Protein AF-A0A3P3XTK6-F1 (afdb_monomer)

pLDDT: mean 86.55, std 11.76, range [37.94, 96.94]

Structure (mmCIF, N/CA/C/O backbone):
data_AF-A0A3P3XTK6-F1
#
_entry.id   AF-A0A3P3XTK6-F1
#
loop_
_atom_site.group_PDB
_atom_site.id
_atom_site.type_symbol
_atom_site.label_atom_id
_atom_site.label_alt_id
_atom_site.label_comp_id
_atom_site.label_asym_id
_atom_site.label_entity_id
_atom_site.label_seq_id
_atom_site.pdbx_PDB_ins_code
_atom_site.Cartn_x
_atom_site.Cartn_y
_atom_site.Cartn_z
_atom_site.occupancy
_atom_site.B_iso_or_equiv
_atom_site.auth_seq_id
_atom_site.auth_comp_id
_atom_site.auth_asym_id
_atom_site.auth_atom_id
_atom_site.pdbx_PDB_model_num
ATOM 1 N N . MET A 1 1 ? 6.012 9.805 -2.943 1.00 48.97 1 MET A N 1
ATOM 2 C CA . MET A 1 1 ? 5.237 8.677 -3.499 1.00 48.97 1 MET A CA 1
ATOM 3 C C . MET A 1 1 ? 3.898 8.645 -2.774 1.00 48.97 1 MET A C 1
ATOM 5 O O . MET A 1 1 ? 3.905 8.449 -1.562 1.00 48.97 1 MET A O 1
ATOM 9 N N . ASN A 1 2 ? 2.798 8.951 -3.464 1.00 57.34 2 ASN A N 1
ATOM 10 C CA . ASN A 1 2 ? 1.454 8.900 -2.880 1.00 57.34 2 ASN A CA 1
ATOM 11 C C . ASN A 1 2 ? 0.927 7.463 -2.948 1.00 57.34 2 ASN A C 1
ATOM 13 O O . ASN A 1 2 ? 1.110 6.788 -3.959 1.00 57.34 2 ASN A O 1
ATOM 17 N N . LEU A 1 3 ? 0.302 6.999 -1.865 1.00 67.06 3 LEU A N 1
ATOM 18 C CA . LEU A 1 3 ? -0.542 5.809 -1.891 1.00 67.06 3 LEU A CA 1
ATOM 19 C C . LEU A 1 3 ? -1.814 6.192 -2.648 1.00 67.06 3 LEU A C 1
ATOM 21 O O . LEU A 1 3 ? -2.566 7.046 -2.190 1.00 67.06 3 LEU A O 1
ATOM 25 N N . ASP A 1 4 ? -1.996 5.596 -3.818 1.00 75.81 4 ASP A N 1
ATOM 26 C CA . ASP A 1 4 ? -3.193 5.755 -4.640 1.00 75.81 4 ASP A CA 1
ATOM 27 C C . ASP A 1 4 ? -3.889 4.398 -4.758 1.00 75.81 4 ASP A C 1
ATOM 29 O O . ASP A 1 4 ? -3.236 3.351 -4.706 1.00 75.81 4 ASP A O 1
ATOM 33 N N . SER A 1 5 ? -5.203 4.427 -4.939 1.00 76.25 5 SER A N 1
ATOM 34 C CA . SER A 1 5 ? -6.056 3.271 -5.198 1.00 76.25 5 SER A CA 1
ATOM 35 C C . SER A 1 5 ? -5.553 2.416 -6.370 1.00 76.25 5 SER A C 1
ATOM 37 O O . SER A 1 5 ? -5.622 1.188 -6.306 1.00 76.25 5 SER A O 1
ATOM 39 N N . ASP A 1 6 ? -4.933 3.031 -7.383 1.00 79.50 6 ASP A N 1
ATOM 40 C CA . ASP A 1 6 ? -4.316 2.347 -8.532 1.00 79.50 6 ASP A CA 1
ATOM 41 C C . ASP A 1 6 ? -3.185 1.381 -8.140 1.00 79.50 6 ASP A C 1
ATOM 43 O O . ASP A 1 6 ? -2.878 0.424 -8.858 1.00 79.50 6 ASP A O 1
ATOM 47 N N . ASN A 1 7 ? -2.581 1.597 -6.971 1.00 79.12 7 ASN A N 1
ATOM 48 C CA . ASN A 1 7 ? -1.500 0.777 -6.433 1.00 79.12 7 ASN A CA 1
ATOM 49 C C . ASN A 1 7 ? -1.988 -0.345 -5.502 1.00 79.12 7 ASN A C 1
ATOM 51 O O . ASN A 1 7 ? -1.175 -1.061 -4.912 1.00 79.12 7 ASN A O 1
ATOM 55 N N . ILE A 1 8 ? -3.302 -0.506 -5.351 1.00 86.62 8 ILE A N 1
ATOM 56 C CA . ILE A 1 8 ? -3.911 -1.549 -4.528 1.00 86.62 8 ILE A CA 1
ATOM 57 C C . ILE A 1 8 ? -4.489 -2.619 -5.455 1.00 86.62 8 ILE A C 1
ATOM 59 O O . ILE A 1 8 ? -5.453 -2.381 -6.172 1.00 86.62 8 ILE A O 1
ATOM 63 N N . ASP A 1 9 ? -3.912 -3.817 -5.469 1.00 85.81 9 ASP A N 1
ATOM 64 C CA . ASP A 1 9 ? -4.383 -4.871 -6.379 1.00 85.81 9 ASP A CA 1
ATOM 65 C C . ASP A 1 9 ? -5.599 -5.643 -5.819 1.00 85.81 9 ASP A C 1
ATOM 67 O O . ASP A 1 9 ? -6.440 -6.086 -6.598 1.00 85.81 9 ASP A O 1
ATOM 71 N N . ASP A 1 10 ? -5.734 -5.771 -4.489 1.00 89.69 10 ASP A N 1
ATOM 72 C CA . ASP A 1 10 ? -6.869 -6.469 -3.858 1.00 89.69 10 ASP A CA 1
ATOM 73 C C . ASP A 1 10 ? -8.155 -5.609 -3.933 1.00 89.69 10 ASP A C 1
ATOM 75 O O . ASP A 1 10 ? -8.162 -4.485 -3.417 1.00 89.69 10 ASP A O 1
ATOM 79 N N . PRO A 1 11 ? -9.249 -6.110 -4.543 1.00 90.75 11 PRO A N 1
ATOM 80 C CA . PRO A 1 11 ? -10.503 -5.365 -4.686 1.00 90.75 11 PRO A CA 1
ATOM 81 C C . PRO A 1 11 ? -11.143 -4.929 -3.362 1.00 90.75 11 PRO A C 1
ATOM 83 O O . PRO A 1 11 ? -11.699 -3.838 -3.290 1.00 90.75 11 PRO A O 1
ATOM 86 N N . ARG A 1 12 ? -11.025 -5.735 -2.303 1.00 92.00 12 ARG A N 1
ATOM 87 C CA . ARG A 1 12 ? -11.563 -5.419 -0.969 1.00 92.00 12 ARG A CA 1
ATOM 88 C C . ARG A 1 12 ? -10.756 -4.314 -0.308 1.00 92.00 12 ARG A C 1
ATOM 90 O O . ARG A 1 12 ? -11.309 -3.417 0.314 1.00 92.00 12 ARG A O 1
ATOM 97 N N . ALA A 1 13 ? -9.433 -4.353 -0.477 1.00 91.12 13 ALA A N 1
ATOM 98 C CA . ALA A 1 13 ? -8.564 -3.286 0.007 1.00 91.12 13 ALA A CA 1
ATOM 99 C C . ALA A 1 13 ? -8.801 -1.967 -0.750 1.00 91.12 13 ALA A C 1
ATOM 101 O O . ALA A 1 13 ? -8.704 -0.900 -0.147 1.00 91.12 13 ALA A O 1
ATOM 102 N N . LYS A 1 14 ? -9.124 -2.031 -2.050 1.00 92.19 14 LYS A N 1
ATOM 103 C CA . LYS A 1 14 ? -9.543 -0.862 -2.840 1.00 92.19 14 LYS A CA 1
ATOM 104 C C . LYS A 1 14 ? -10.842 -0.266 -2.316 1.00 92.19 14 LYS A C 1
ATOM 106 O O . LYS A 1 14 ? -10.887 0.937 -2.095 1.00 92.19 14 LYS A O 1
ATOM 111 N N . ASP A 1 15 ? -11.850 -1.101 -2.088 1.00 92.75 15 ASP A N 1
ATOM 112 C CA . ASP A 1 15 ? -13.143 -0.674 -1.551 1.00 92.75 15 ASP A CA 1
ATOM 113 C C . ASP A 1 15 ? -12.986 0.022 -0.188 1.00 92.75 15 ASP A C 1
ATOM 115 O O . ASP A 1 15 ? -13.424 1.158 -0.012 1.00 92.75 15 ASP A O 1
ATOM 119 N N . LEU A 1 16 ? -12.226 -0.585 0.731 1.00 93.06 16 LEU A N 1
ATOM 120 C CA . LEU A 1 16 ? -11.936 0.012 2.037 1.00 93.06 16 LEU A CA 1
ATOM 121 C C . LEU A 1 16 ? -11.167 1.340 1.920 1.00 93.06 16 LEU A C 1
ATOM 123 O O . LEU A 1 16 ? -11.434 2.288 2.657 1.00 93.06 16 LEU A O 1
ATOM 127 N N . PHE A 1 17 ? -10.214 1.433 0.990 1.00 92.38 17 PHE A N 1
ATOM 128 C CA . PHE A 1 17 ? -9.478 2.672 0.742 1.00 92.38 17 PHE A CA 1
ATOM 129 C C . PHE A 1 17 ? -10.395 3.782 0.211 1.00 92.38 17 PHE A C 1
ATOM 131 O O . PHE A 1 17 ? -10.317 4.915 0.68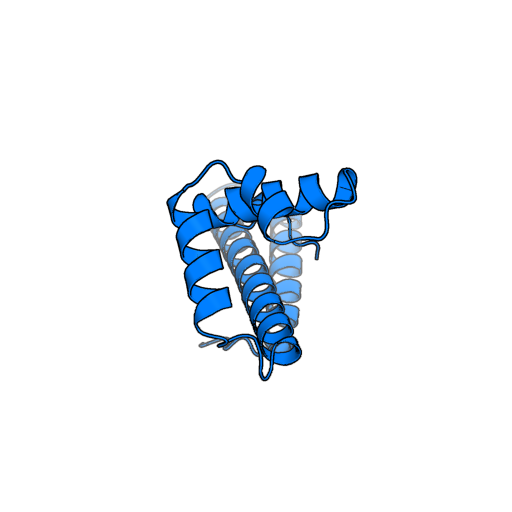5 1.00 92.38 17 PHE A O 1
ATOM 138 N N . SER A 1 18 ? -11.293 3.463 -0.723 1.00 92.44 18 SER A N 1
ATOM 139 C CA . SER A 1 18 ? -12.292 4.406 -1.228 1.00 92.44 18 SER A CA 1
ATOM 140 C C . SER A 1 18 ? -13.250 4.869 -0.128 1.00 92.44 18 SER A C 1
ATOM 142 O O . SER A 1 18 ? -13.493 6.070 -0.014 1.00 92.44 18 SER A O 1
ATOM 144 N N . ALA A 1 19 ? -13.716 3.956 0.730 1.00 94.31 19 ALA A N 1
ATOM 145 C CA . ALA A 1 19 ? -14.545 4.287 1.888 1.00 94.31 19 ALA A CA 1
ATOM 146 C C . ALA A 1 19 ? -13.831 5.253 2.852 1.00 94.31 19 ALA A C 1
ATOM 148 O O . ALA A 1 19 ? -14.418 6.242 3.287 1.00 94.31 19 ALA A O 1
ATOM 149 N N . LEU A 1 20 ? -12.540 5.029 3.130 1.00 93.81 20 LEU A N 1
ATOM 150 C CA . LEU A 1 20 ? -11.724 5.925 3.961 1.00 93.81 20 LEU A CA 1
ATOM 151 C C . LEU A 1 20 ? -11.552 7.318 3.340 1.00 93.81 20 LEU A C 1
ATOM 153 O O . LEU A 1 20 ? -11.624 8.321 4.050 1.00 93.81 20 LEU A O 1
ATOM 157 N N . GLN A 1 21 ? -11.329 7.397 2.026 1.00 93.56 21 GLN A N 1
ATOM 158 C CA . GLN A 1 21 ? -11.223 8.681 1.327 1.00 93.56 21 GLN A CA 1
ATOM 159 C C . GLN A 1 21 ? -12.537 9.459 1.370 1.00 93.56 21 GLN A C 1
ATOM 161 O O . GLN A 1 21 ? -12.523 10.675 1.554 1.00 93.56 21 GLN A O 1
ATOM 166 N N . GLU A 1 22 ? -13.663 8.775 1.195 1.00 94.56 22 GLU A N 1
ATOM 167 C CA . GLU A 1 22 ? -14.976 9.408 1.237 1.00 94.56 22 GLU A CA 1
ATOM 168 C C . GLU A 1 22 ? -15.335 9.860 2.656 1.00 94.56 22 GLU A C 1
ATOM 170 O O . GLU A 1 22 ? -15.689 11.020 2.857 1.00 94.56 22 GLU A O 1
ATOM 175 N N . ALA A 1 23 ? -15.101 9.011 3.659 1.00 96.06 23 ALA A N 1
ATOM 176 C CA . ALA A 1 23 ? -15.252 9.3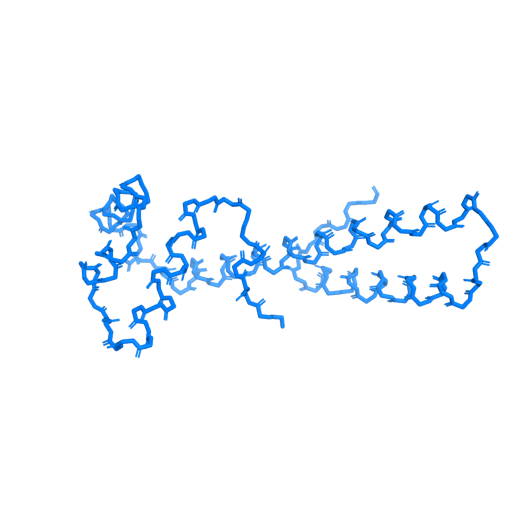71 5.065 1.00 96.06 23 ALA A CA 1
ATOM 177 C C . ALA A 1 23 ? -14.423 10.611 5.435 1.00 96.06 23 ALA A C 1
ATOM 179 O O . ALA A 1 23 ? -14.919 11.508 6.114 1.00 96.06 23 ALA A O 1
ATOM 180 N N . GLN A 1 24 ? -13.183 10.708 4.942 1.00 94.38 24 GLN A N 1
ATOM 181 C CA . GLN A 1 24 ? -12.336 11.878 5.166 1.00 94.38 24 GLN A CA 1
ATOM 182 C C . GLN A 1 24 ? -12.944 13.161 4.579 1.00 94.38 24 GLN A C 1
ATOM 184 O O . GLN A 1 24 ? -12.888 14.202 5.236 1.00 94.38 24 GLN A O 1
ATOM 189 N N . LYS A 1 25 ? -13.505 13.112 3.362 1.00 95.06 25 LYS A N 1
ATOM 190 C CA . LYS A 1 25 ? -14.153 14.277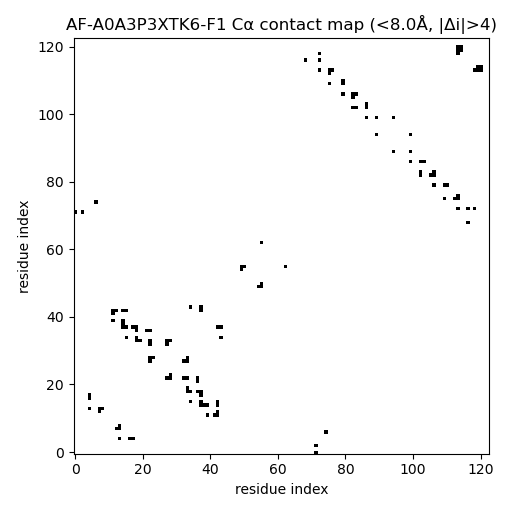 2.729 1.00 95.06 25 LYS A CA 1
ATOM 191 C C . LYS A 1 25 ? -15.392 14.724 3.500 1.00 95.06 25 LYS A C 1
ATOM 193 O O . LYS A 1 25 ? -15.589 15.921 3.681 1.00 95.06 25 LYS A O 1
ATOM 198 N N . GLU A 1 26 ? -16.181 13.762 3.968 1.00 96.00 26 GLU A N 1
ATOM 199 C CA . GLU A 1 26 ? -17.432 13.984 4.701 1.00 96.00 26 GLU A CA 1
ATOM 200 C C . GLU A 1 26 ? -17.210 14.261 6.203 1.00 96.00 26 GLU A C 1
ATOM 202 O O . GLU A 1 26 ? -18.146 14.586 6.932 1.00 96.00 26 GLU A O 1
ATOM 207 N N . GLY A 1 27 ? -15.969 14.160 6.695 1.00 95.75 27 GLY A N 1
ATOM 208 C CA . GLY A 1 27 ? -15.626 14.385 8.103 1.00 95.75 27 GLY A CA 1
ATOM 209 C C . GLY A 1 27 ? -16.062 13.260 9.051 1.00 95.75 27 GLY A C 1
ATOM 210 O O . GLY A 1 27 ? -16.155 13.479 10.259 1.00 95.75 27 GLY A O 1
ATOM 211 N N . ILE A 1 28 ? -16.317 12.063 8.524 1.00 96.94 28 ILE A N 1
ATOM 212 C CA . ILE A 1 28 ? -16.684 10.864 9.283 1.00 96.94 28 ILE A CA 1
ATOM 213 C C . ILE A 1 28 ? -15.415 10.254 9.893 1.00 96.94 28 ILE A C 1
ATOM 215 O O . ILE A 1 28 ? -14.425 10.030 9.197 1.00 96.94 28 ILE A O 1
ATOM 219 N N . GLN A 1 29 ? -15.432 9.996 11.203 1.00 92.75 29 GLN A N 1
ATOM 220 C CA . GLN A 1 29 ? -14.257 9.517 11.952 1.00 92.75 29 GLN A CA 1
ATOM 221 C C . GLN A 1 29 ? -14.510 8.251 12.773 1.00 92.75 29 GLN A C 1
ATOM 223 O O . GLN A 1 29 ? -13.561 7.660 13.286 1.00 92.75 29 GLN A O 1
ATOM 228 N N . ASP A 1 30 ? -15.763 7.832 12.927 1.00 93.44 30 ASP A N 1
ATOM 229 C CA . ASP A 1 30 ? -16.105 6.608 13.636 1.00 93.44 30 ASP A CA 1
ATOM 230 C C . ASP A 1 30 ? -16.098 5.390 12.700 1.00 93.44 30 ASP A C 1
ATOM 232 O O . ASP A 1 30 ? -16.368 5.489 11.502 1.00 93.44 30 ASP A O 1
ATOM 236 N N . ILE A 1 31 ? -15.774 4.225 13.269 1.00 90.81 31 ILE A N 1
ATOM 237 C CA . ILE A 1 31 ? -15.626 2.968 12.524 1.00 90.81 31 ILE A CA 1
ATOM 238 C C . ILE A 1 31 ? -16.920 2.609 11.790 1.00 90.81 31 ILE A C 1
ATOM 240 O O . ILE A 1 31 ? -16.870 2.243 10.622 1.00 90.81 31 ILE A O 1
ATOM 244 N N . GLU A 1 32 ? -18.079 2.736 12.435 1.00 93.50 32 GLU A N 1
ATOM 245 C CA . GLU A 1 32 ? -19.355 2.348 11.824 1.00 93.50 32 GLU A CA 1
ATOM 246 C C . GLU A 1 32 ? -19.730 3.265 10.653 1.00 93.50 32 GLU A C 1
ATOM 248 O O . GLU A 1 32 ? -20.158 2.778 9.606 1.00 93.50 32 GLU A O 1
ATOM 253 N N . GLY A 1 33 ? -19.494 4.571 10.780 1.00 95.00 33 GLY A N 1
ATOM 254 C CA . GLY A 1 33 ? -19.650 5.529 9.691 1.00 95.00 33 GLY A CA 1
ATOM 255 C C . GLY A 1 33 ? -18.748 5.208 8.498 1.00 95.00 33 GLY A C 1
ATOM 256 O O . GLY A 1 33 ? -19.228 5.173 7.366 1.00 95.00 33 GLY A O 1
ATOM 257 N N . ILE A 1 34 ? -17.471 4.894 8.734 1.00 95.12 34 ILE A N 1
ATOM 258 C CA . ILE A 1 34 ? -16.535 4.496 7.667 1.00 95.12 34 ILE A CA 1
ATOM 259 C C . ILE A 1 34 ? -16.994 3.191 7.003 1.00 95.12 34 ILE A C 1
ATOM 261 O O . ILE A 1 34 ? -17.062 3.107 5.778 1.00 95.12 34 ILE A O 1
ATOM 265 N N . LEU A 1 35 ? -17.337 2.175 7.798 1.00 95.19 35 LEU A N 1
ATOM 266 C CA . LEU A 1 35 ? -17.752 0.867 7.289 1.00 95.19 35 LEU A CA 1
ATOM 267 C C . LEU A 1 35 ? -19.082 0.926 6.530 1.00 95.19 35 LEU A C 1
ATOM 269 O O . LEU A 1 35 ? -19.291 0.115 5.633 1.00 95.19 35 LEU A O 1
ATOM 273 N N . SER A 1 36 ? -19.949 1.898 6.825 1.00 95.44 36 SER A N 1
ATOM 274 C CA . SER A 1 36 ? -21.191 2.116 6.073 1.00 95.44 36 SER A CA 1
ATOM 275 C C . SER A 1 36 ? -20.971 2.557 4.617 1.00 95.44 36 SER A C 1
ATOM 277 O O . SER A 1 36 ? -21.878 2.418 3.798 1.00 95.44 36 SER A O 1
ATOM 279 N N . LEU A 1 37 ? -19.775 3.062 4.292 1.00 95.44 37 LEU A N 1
ATOM 280 C CA . LEU A 1 37 ? -19.368 3.468 2.941 1.00 95.44 37 LEU A CA 1
ATOM 281 C C . LEU A 1 37 ? -18.663 2.344 2.164 1.00 95.44 37 LEU A C 1
ATOM 283 O O . LEU A 1 37 ? -18.358 2.514 0.986 1.00 95.44 37 LEU A O 1
ATOM 287 N N . CYS A 1 38 ? -18.384 1.215 2.818 1.00 94.81 38 CYS A N 1
ATOM 288 C CA . CYS A 1 38 ? -17.750 0.045 2.221 1.00 94.81 38 CYS A CA 1
ATOM 289 C C . CYS A 1 38 ? -18.822 -0.790 1.501 1.00 94.81 38 CYS A C 1
ATOM 291 O O . CYS A 1 38 ? -19.848 -1.125 2.095 1.00 94.81 38 CYS A O 1
ATOM 293 N N . ALA A 1 39 ? -18.605 -1.138 0.233 1.00 91.62 39 ALA A N 1
ATOM 294 C CA . ALA A 1 39 ? -19.540 -1.970 -0.523 1.00 91.62 39 ALA A CA 1
ATOM 295 C C . ALA A 1 39 ? -19.332 -3.476 -0.277 1.00 91.62 39 ALA A C 1
ATOM 297 O O . ALA A 1 39 ? -20.249 -4.273 -0.484 1.00 91.62 39 ALA A O 1
ATOM 298 N N . ASP A 1 40 ? -18.129 -3.881 0.133 1.00 93.00 40 ASP A N 1
ATOM 299 C CA . ASP A 1 40 ? -17.753 -5.275 0.331 1.00 93.00 40 ASP A CA 1
ATOM 300 C C . ASP A 1 40 ? -17.952 -5.732 1.789 1.00 93.00 40 ASP A C 1
ATOM 302 O O . ASP A 1 40 ? -17.188 -5.401 2.700 1.00 93.00 40 ASP A O 1
ATOM 306 N N . ASP A 1 41 ? -18.961 -6.579 2.005 1.00 92.62 41 ASP A N 1
ATOM 307 C CA . ASP A 1 41 ? -19.283 -7.142 3.323 1.00 92.62 41 ASP A CA 1
ATOM 308 C C . ASP A 1 41 ? -18.140 -7.968 3.938 1.00 92.62 41 ASP A C 1
ATOM 310 O O . ASP A 1 41 ? -18.044 -8.082 5.165 1.00 92.62 41 ASP A O 1
ATOM 314 N N . ALA A 1 42 ? -17.278 -8.587 3.125 1.00 92.69 42 ALA A N 1
ATOM 315 C CA . ALA A 1 42 ? -16.144 -9.350 3.635 1.00 92.69 42 ALA A CA 1
ATOM 316 C C . ALA A 1 42 ? -15.047 -8.414 4.161 1.00 92.69 42 ALA A C 1
ATOM 318 O O . ALA A 1 42 ? -14.444 -8.719 5.192 1.00 92.69 42 ALA A O 1
ATOM 319 N N . ALA A 1 43 ? -14.828 -7.265 3.513 1.00 91.81 43 ALA A N 1
ATOM 320 C CA . ALA A 1 43 ? -13.953 -6.211 4.026 1.00 91.81 43 ALA A CA 1
ATOM 321 C C . ALA A 1 43 ? -14.472 -5.657 5.364 1.00 91.81 43 ALA A C 1
ATOM 323 O O . ALA A 1 43 ? -13.713 -5.557 6.330 1.00 91.81 43 ALA A O 1
ATOM 324 N N . VAL A 1 44 ? -15.781 -5.394 5.458 1.00 94.69 44 VAL A N 1
ATOM 325 C CA . VAL A 1 44 ? -16.436 -4.934 6.697 1.00 94.69 44 VAL A CA 1
ATOM 326 C C . VAL A 1 44 ? -16.256 -5.939 7.835 1.00 94.69 44 VAL A C 1
ATOM 328 O O . VAL A 1 44 ? -15.881 -5.565 8.948 1.00 94.69 44 VAL A O 1
ATOM 331 N N . ARG A 1 45 ? -16.502 -7.230 7.570 1.00 94.62 45 ARG A N 1
ATOM 332 C CA . ARG A 1 45 ? -16.306 -8.298 8.564 1.00 94.62 45 ARG A CA 1
ATOM 333 C C . ARG A 1 45 ? -14.861 -8.372 9.033 1.00 94.62 45 ARG A C 1
ATOM 335 O O . ARG A 1 45 ? -14.635 -8.419 10.236 1.00 94.62 45 ARG A O 1
ATOM 342 N N . PHE A 1 46 ? -13.910 -8.315 8.105 1.00 92.94 46 PHE A N 1
ATOM 343 C CA . PHE A 1 46 ? -12.488 -8.348 8.425 1.00 92.94 46 PHE A CA 1
ATOM 344 C C . PHE A 1 46 ? -12.085 -7.206 9.369 1.00 92.94 46 PHE A C 1
ATOM 346 O O . PHE A 1 46 ? -11.449 -7.453 10.390 1.00 92.94 46 PHE A O 1
ATOM 353 N N . VAL A 1 47 ? -12.498 -5.966 9.082 1.00 92.56 47 VAL A N 1
ATOM 354 C CA . VAL A 1 47 ? -12.177 -4.818 9.949 1.00 92.56 47 VAL A CA 1
ATOM 355 C C . VAL A 1 47 ? -12.765 -4.998 11.350 1.00 92.56 47 VAL A C 1
ATOM 357 O O . VAL A 1 47 ? -12.076 -4.749 12.336 1.00 92.56 47 VAL A O 1
ATOM 360 N N . ARG A 1 48 ? -14.007 -5.487 11.457 1.00 92.94 48 ARG A N 1
ATOM 361 C CA . ARG A 1 48 ? -14.643 -5.761 12.757 1.00 92.94 48 ARG A CA 1
ATOM 362 C C . ARG A 1 48 ? -13.944 -6.875 13.534 1.00 92.94 48 ARG A C 1
ATOM 364 O O . ARG A 1 48 ? -13.816 -6.772 14.749 1.00 92.94 48 ARG A O 1
ATOM 371 N N . GLU A 1 49 ? -13.492 -7.927 12.857 1.00 93.38 49 GLU A N 1
ATOM 372 C CA . GLU A 1 49 ? -12.723 -9.010 13.480 1.00 93.38 49 GLU A CA 1
ATOM 373 C C . GLU A 1 49 ? -11.386 -8.501 14.037 1.00 93.38 49 GLU A C 1
ATOM 375 O O . GLU A 1 49 ? -11.027 -8.841 15.164 1.00 93.38 49 GLU A O 1
ATOM 380 N N . VAL A 1 50 ? -10.688 -7.642 13.287 1.00 90.25 50 VAL A N 1
ATOM 381 C CA . VAL A 1 50 ? -9.422 -7.019 13.711 1.00 90.25 50 VAL A CA 1
ATOM 382 C C . VAL A 1 50 ? -9.624 -6.031 14.869 1.00 90.25 50 VAL A C 1
ATOM 384 O O . VAL A 1 50 ? -8.826 -6.007 15.806 1.00 90.25 50 VAL A O 1
ATOM 387 N N . ASP A 1 51 ? -10.693 -5.232 14.852 1.00 88.94 51 ASP A N 1
ATOM 388 C CA . ASP A 1 51 ? -11.019 -4.329 15.965 1.00 88.94 51 ASP A CA 1
ATOM 389 C C . ASP A 1 51 ? -11.347 -5.118 17.247 1.00 88.94 51 ASP A C 1
ATOM 391 O O . ASP A 1 51 ? -10.808 -4.849 18.327 1.00 88.94 51 ASP A O 1
ATOM 395 N N . ALA A 1 52 ? -12.156 -6.176 17.114 1.00 90.19 52 ALA A N 1
ATOM 396 C CA . ALA A 1 52 ? -12.543 -7.042 18.223 1.00 90.19 52 ALA A CA 1
ATOM 397 C C . ALA A 1 52 ? -11.368 -7.846 18.801 1.00 90.19 52 ALA A C 1
ATOM 399 O O . ALA A 1 52 ? -11.321 -8.064 20.016 1.00 90.19 52 ALA A O 1
ATOM 400 N N . SER A 1 53 ? -10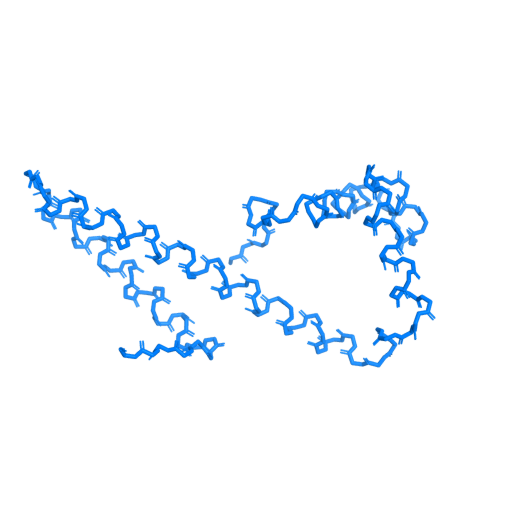.414 -8.276 17.965 1.00 89.62 53 SER A N 1
ATOM 401 C CA . SER A 1 53 ? -9.226 -9.009 18.422 1.00 89.62 53 SER A CA 1
ATOM 402 C C . SER A 1 53 ? -8.319 -8.143 19.299 1.00 89.62 53 SER A C 1
ATOM 404 O O . SER A 1 53 ? -7.585 -8.663 20.140 1.00 89.62 53 SER A O 1
ATOM 406 N N . GLY A 1 54 ? -8.381 -6.817 19.134 1.00 85.44 54 GLY A N 1
ATOM 407 C CA . GLY A 1 54 ? -7.501 -5.880 19.819 1.00 85.44 54 GLY A CA 1
ATOM 408 C C . GLY A 1 54 ? -6.043 -5.976 19.368 1.00 85.44 54 GLY A C 1
ATOM 409 O O . GLY A 1 54 ? -5.186 -5.387 20.022 1.00 85.44 54 GLY A O 1
ATOM 410 N N . GLU A 1 55 ? -5.757 -6.669 18.263 1.00 84.19 55 GLU A N 1
ATOM 411 C CA . GLU A 1 55 ? -4.408 -6.838 17.702 1.00 84.19 55 GLU A CA 1
ATOM 412 C C . GLU A 1 55 ? -3.740 -5.493 17.379 1.00 84.19 55 GLU A C 1
ATOM 414 O O . GLU A 1 55 ? -2.522 -5.363 17.444 1.00 84.19 55 GLU A O 1
ATOM 419 N N . LEU A 1 56 ? -4.543 -4.461 17.114 1.00 83.19 56 LEU A N 1
ATOM 420 C CA . LEU A 1 56 ? -4.072 -3.104 16.845 1.00 83.19 56 LEU A CA 1
ATOM 421 C C . LEU A 1 56 ? -3.906 -2.230 18.101 1.00 83.19 56 LEU A C 1
ATOM 423 O O . LEU A 1 56 ? -3.494 -1.078 17.983 1.00 83.19 56 LEU A O 1
ATOM 427 N N . LYS A 1 57 ? -4.225 -2.725 19.306 1.00 83.69 57 LYS A N 1
ATOM 428 C CA . LYS A 1 57 ? -4.124 -1.929 20.548 1.00 83.69 57 LYS A CA 1
ATOM 429 C C . LYS A 1 57 ? -2.680 -1.682 20.972 1.00 83.69 57 LYS A C 1
ATOM 431 O O . LYS A 1 57 ? -2.391 -0.655 21.581 1.00 83.69 57 LYS A O 1
ATOM 436 N N . GLU A 1 58 ? -1.778 -2.600 20.641 1.00 82.75 58 GLU A N 1
ATOM 437 C CA . GLU A 1 58 ? -0.349 -2.477 20.912 1.00 82.75 58 GLU A CA 1
ATOM 438 C C . GLU A 1 58 ? 0.419 -2.360 19.593 1.00 82.75 58 GLU A C 1
ATOM 440 O O . GLU A 1 58 ? 0.203 -3.121 18.657 1.00 82.75 58 GLU A O 1
ATOM 445 N N . GLY A 1 59 ? 1.334 -1.393 19.496 1.00 84.25 59 GLY A N 1
ATOM 446 C CA . GLY A 1 59 ? 2.227 -1.292 18.338 1.00 84.25 59 GLY A CA 1
ATOM 447 C C . GLY A 1 59 ? 1.592 -0.769 17.043 1.00 84.25 59 GLY A C 1
ATOM 448 O O . GLY A 1 59 ? 2.229 -0.887 15.998 1.00 84.25 59 GLY A O 1
ATOM 449 N N . LEU A 1 60 ? 0.407 -0.142 17.097 1.00 87.69 60 LEU A N 1
ATOM 450 C CA . LEU A 1 60 ? -0.276 0.447 15.933 1.00 87.69 60 LEU A CA 1
ATOM 451 C C . LEU A 1 60 ? 0.651 1.301 15.061 1.00 87.69 60 LEU A C 1
ATOM 453 O O . LEU A 1 60 ? 0.665 1.158 13.842 1.00 87.69 60 LEU A O 1
ATOM 457 N N . GLU A 1 61 ? 1.445 2.175 15.681 1.00 89.06 61 GLU A N 1
ATOM 458 C CA . GLU A 1 61 ? 2.368 3.046 14.953 1.00 89.06 61 GLU A CA 1
ATOM 459 C C . GLU A 1 61 ? 3.374 2.231 14.137 1.00 89.06 61 GLU A C 1
ATOM 461 O O . GLU A 1 61 ? 3.573 2.502 12.956 1.00 89.06 61 GLU A O 1
ATOM 466 N N . LYS A 1 62 ? 3.945 1.176 14.724 1.00 89.25 62 LYS A N 1
ATOM 467 C CA . LYS A 1 62 ? 4.872 0.292 14.019 1.00 89.25 62 LYS A CA 1
ATOM 468 C C . LYS A 1 62 ? 4.171 -0.474 12.897 1.00 89.25 62 LYS A C 1
ATOM 470 O O . LYS A 1 62 ? 4.700 -0.514 11.794 1.00 89.25 62 LYS A O 1
ATOM 475 N N . ILE A 1 63 ? 2.979 -1.018 13.146 1.00 89.62 63 ILE A N 1
ATOM 476 C CA . ILE A 1 63 ? 2.182 -1.731 12.133 1.00 89.62 63 ILE A CA 1
ATOM 477 C C . ILE A 1 63 ? 1.897 -0.819 10.932 1.00 89.62 63 ILE A C 1
ATOM 479 O O . ILE A 1 63 ? 2.067 -1.229 9.784 1.00 89.62 63 ILE A O 1
ATOM 483 N N . LEU A 1 64 ? 1.520 0.438 11.186 1.00 88.56 64 LEU A N 1
ATOM 484 C CA . LEU A 1 64 ? 1.300 1.434 10.139 1.00 88.56 64 LEU A CA 1
ATOM 485 C C . LEU A 1 64 ? 2.589 1.741 9.369 1.00 88.56 64 LEU A C 1
ATOM 487 O O . LEU A 1 64 ? 2.568 1.749 8.138 1.00 88.56 64 LEU A O 1
ATOM 491 N N . GLN A 1 65 ? 3.709 1.970 10.062 1.00 88.94 65 GLN A N 1
ATOM 492 C CA . GLN A 1 65 ? 4.993 2.244 9.409 1.00 88.94 65 GLN A CA 1
ATOM 493 C C . GLN A 1 65 ? 5.463 1.064 8.552 1.00 88.94 65 GLN A C 1
ATOM 495 O O . GLN A 1 65 ? 5.822 1.262 7.389 1.00 88.94 65 GLN A O 1
ATOM 500 N N . ASP A 1 66 ? 5.398 -0.155 9.085 1.00 89.62 66 ASP A N 1
ATOM 501 C CA . ASP A 1 66 ? 5.791 -1.379 8.387 1.00 89.62 66 ASP A CA 1
ATOM 502 C C . ASP A 1 66 ? 4.893 -1.614 7.160 1.00 89.62 66 ASP A C 1
ATOM 504 O O . ASP A 1 66 ? 5.390 -1.882 6.063 1.00 89.62 66 ASP A O 1
ATOM 508 N N . GLY A 1 67 ? 3.578 -1.416 7.299 1.00 88.88 67 GLY A N 1
ATOM 509 C CA . GLY A 1 67 ? 2.624 -1.518 6.193 1.00 88.88 67 GLY A CA 1
ATOM 510 C C . GLY A 1 67 ? 2.869 -0.483 5.087 1.00 88.88 67 GLY A C 1
ATOM 511 O O . GLY A 1 67 ? 2.888 -0.826 3.900 1.00 88.88 67 GLY A O 1
ATOM 512 N N . ILE A 1 68 ? 3.120 0.781 5.450 1.00 88.69 68 ILE A N 1
ATOM 513 C CA . ILE A 1 68 ? 3.457 1.846 4.490 1.00 88.69 68 ILE A CA 1
ATOM 514 C C . ILE A 1 68 ? 4.777 1.529 3.779 1.00 88.69 68 ILE A C 1
ATOM 516 O O . ILE A 1 68 ? 4.869 1.683 2.557 1.00 88.69 68 ILE A O 1
ATOM 520 N N . ALA A 1 69 ? 5.793 1.074 4.516 1.00 89.44 69 ALA A N 1
ATOM 521 C CA . ALA A 1 69 ? 7.083 0.694 3.953 1.00 89.44 69 ALA A CA 1
ATOM 522 C C . ALA A 1 69 ? 6.937 -0.467 2.958 1.00 89.44 69 ALA A C 1
ATOM 524 O O . ALA A 1 69 ? 7.444 -0.385 1.835 1.00 89.44 69 ALA A O 1
ATOM 525 N N . GLN A 1 70 ? 6.174 -1.502 3.321 1.00 89.62 70 GLN A N 1
ATOM 526 C CA . GLN A 1 70 ? 5.895 -2.644 2.456 1.00 89.62 70 GLN A CA 1
ATOM 527 C C . GLN A 1 70 ? 5.184 -2.218 1.166 1.00 89.62 70 GLN A C 1
ATOM 529 O O . GLN A 1 70 ? 5.580 -2.634 0.075 1.00 89.62 70 GLN A O 1
ATOM 534 N N . LYS A 1 71 ? 4.161 -1.358 1.256 1.00 88.31 71 LYS A N 1
ATOM 535 C CA . LYS A 1 71 ? 3.444 -0.876 0.066 1.00 88.31 71 LYS A CA 1
ATOM 536 C C . LYS A 1 71 ? 4.316 -0.016 -0.837 1.00 88.31 71 LYS A C 1
ATOM 538 O O . LYS A 1 71 ? 4.286 -0.211 -2.048 1.00 88.31 71 LYS A O 1
ATOM 543 N N . ARG A 1 72 ? 5.136 0.879 -0.282 1.00 88.62 72 ARG A N 1
ATOM 544 C CA . ARG A 1 72 ? 6.096 1.667 -1.076 1.00 88.62 72 ARG A CA 1
ATOM 545 C C . ARG A 1 72 ? 7.067 0.771 -1.836 1.00 88.62 72 ARG A C 1
ATOM 547 O O . ARG A 1 72 ? 7.269 0.979 -3.029 1.00 88.62 72 ARG A O 1
ATOM 554 N N . ARG A 1 73 ? 7.607 -0.256 -1.173 1.00 90.19 73 ARG A N 1
ATOM 555 C CA . ARG A 1 73 ? 8.489 -1.237 -1.813 1.00 90.19 73 ARG A CA 1
ATOM 556 C C . ARG A 1 73 ? 7.787 -1.959 -2.962 1.00 90.19 73 ARG A C 1
ATOM 558 O O . ARG A 1 73 ? 8.332 -2.016 -4.057 1.00 90.19 73 ARG A O 1
ATOM 565 N N . ALA A 1 74 ? 6.557 -2.423 -2.747 1.00 89.44 74 ALA A N 1
ATOM 566 C CA . ALA A 1 74 ? 5.780 -3.099 -3.784 1.00 89.44 74 ALA A CA 1
ATOM 567 C C . ALA A 1 74 ? 5.538 -2.212 -5.023 1.00 89.44 74 ALA A C 1
ATOM 569 O O . ALA A 1 74 ? 5.636 -2.694 -6.150 1.00 89.44 74 ALA A O 1
ATOM 570 N N . ILE A 1 75 ? 5.270 -0.913 -4.833 1.00 90.19 75 ILE A N 1
ATOM 571 C CA . ILE A 1 75 ? 5.097 0.038 -5.946 1.00 90.19 75 ILE 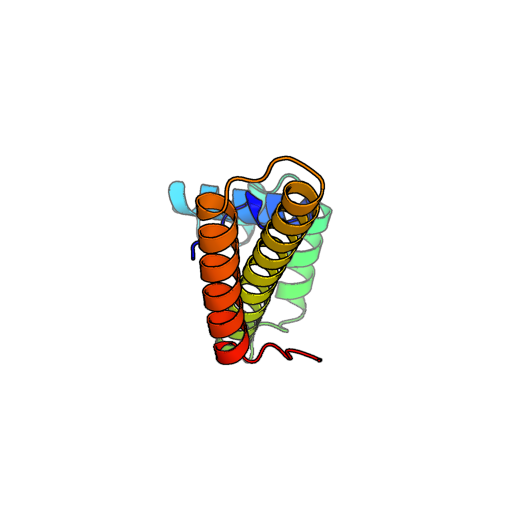A CA 1
ATOM 572 C C . ILE A 1 75 ? 6.412 0.218 -6.713 1.00 90.19 75 ILE A C 1
ATOM 574 O O . ILE A 1 75 ? 6.418 0.145 -7.941 1.00 90.19 75 ILE A O 1
ATOM 578 N N . LEU A 1 76 ? 7.528 0.409 -6.004 1.00 91.56 76 LEU A N 1
ATOM 579 C CA . LEU A 1 76 ? 8.854 0.531 -6.616 1.00 91.56 76 LEU A CA 1
ATOM 580 C C . LEU A 1 76 ? 9.232 -0.730 -7.409 1.00 91.56 76 LEU A C 1
ATOM 582 O O . LEU A 1 76 ? 9.697 -0.632 -8.541 1.00 91.56 76 LEU A O 1
ATOM 586 N N . GLU A 1 77 ? 8.974 -1.921 -6.866 1.00 91.75 77 GLU A N 1
ATOM 587 C CA . GLU A 1 77 ? 9.213 -3.187 -7.567 1.00 91.75 77 GLU A CA 1
ATOM 588 C C . GLU A 1 77 ? 8.336 -3.345 -8.815 1.00 91.75 77 GLU A C 1
ATOM 590 O O . GLU A 1 77 ? 8.816 -3.813 -9.852 1.00 91.75 77 GLU A O 1
ATOM 595 N N . LYS A 1 78 ? 7.054 -2.960 -8.734 1.00 91.19 78 LYS A N 1
ATOM 596 C CA . LYS A 1 78 ? 6.122 -2.977 -9.873 1.00 91.19 78 LYS A CA 1
ATOM 597 C C . LYS A 1 78 ? 6.625 -2.064 -10.990 1.00 91.19 78 LYS A C 1
ATOM 599 O O . LYS A 1 78 ? 6.670 -2.484 -12.146 1.00 91.19 78 LYS A O 1
ATOM 604 N N . GLU A 1 79 ? 7.073 -0.863 -10.639 1.00 91.88 79 GLU A N 1
ATOM 605 C CA . GLU A 1 79 ? 7.605 0.101 -11.599 1.00 91.88 79 GLU A CA 1
ATOM 606 C C . GLU A 1 79 ? 8.933 -0.356 -12.212 1.00 91.88 79 GLU A C 1
ATOM 608 O O . GLU A 1 79 ? 9.094 -0.335 -13.433 1.00 91.88 79 GLU A O 1
ATOM 613 N N . ARG A 1 80 ? 9.852 -0.888 -11.398 1.00 94.19 80 ARG A N 1
ATOM 614 C CA . ARG A 1 80 ? 11.101 -1.487 -11.883 1.00 94.19 80 ARG A CA 1
ATOM 615 C C . ARG A 1 80 ? 10.834 -2.589 -12.907 1.00 94.19 80 ARG A C 1
ATOM 617 O O . ARG A 1 80 ? 11.434 -2.594 -13.979 1.00 94.19 80 ARG A O 1
ATOM 624 N N . LYS A 1 81 ? 9.916 -3.517 -12.605 1.00 93.62 81 LYS A N 1
ATOM 625 C CA . LYS A 1 81 ? 9.531 -4.604 -13.525 1.00 93.62 81 LYS A CA 1
ATOM 626 C C . LYS A 1 81 ? 8.964 -4.053 -14.835 1.00 93.62 81 LYS A C 1
ATOM 628 O O . LYS A 1 81 ? 9.321 -4.551 -15.902 1.00 93.62 81 LYS A O 1
ATOM 633 N N . ARG A 1 82 ? 8.130 -3.008 -14.767 1.00 94.19 82 ARG A N 1
ATOM 634 C CA . ARG A 1 82 ? 7.574 -2.319 -15.943 1.00 94.19 82 ARG A CA 1
ATOM 635 C C . ARG A 1 82 ? 8.678 -1.720 -16.819 1.00 94.19 82 ARG A C 1
ATOM 637 O O . ARG A 1 82 ? 8.630 -1.871 -18.039 1.00 94.19 82 ARG A O 1
ATOM 644 N N . LEU A 1 83 ? 9.661 -1.043 -16.225 1.00 93.56 83 LEU A N 1
ATOM 645 C CA . LEU A 1 83 ? 10.784 -0.427 -16.944 1.00 93.56 83 LEU A CA 1
ATOM 646 C C . LEU A 1 83 ? 11.726 -1.468 -17.561 1.00 93.56 83 LEU A C 1
ATOM 648 O O . LEU A 1 83 ? 12.101 -1.334 -18.722 1.00 93.56 83 LEU A O 1
ATOM 652 N N . VAL A 1 84 ? 12.042 -2.542 -16.834 1.00 92.94 84 VAL A N 1
ATOM 653 C CA . VAL A 1 84 ? 12.850 -3.656 -17.361 1.00 92.94 84 VAL A CA 1
ATOM 654 C C . VAL A 1 84 ? 12.164 -4.313 -18.560 1.00 92.94 84 VAL A C 1
ATOM 656 O O . VAL A 1 84 ? 12.813 -4.545 -19.578 1.00 92.94 84 VAL A O 1
ATOM 659 N N . ALA A 1 85 ? 10.854 -4.565 -18.479 1.00 91.50 85 ALA A N 1
ATOM 660 C CA . ALA A 1 85 ? 10.098 -5.116 -19.601 1.00 91.50 85 ALA A CA 1
ATOM 661 C C . ALA A 1 85 ? 10.119 -4.175 -20.819 1.00 91.50 85 ALA A C 1
ATOM 663 O O . ALA A 1 85 ? 10.349 -4.630 -21.937 1.00 91.50 85 ALA A O 1
ATOM 664 N N . GLN A 1 86 ? 9.952 -2.863 -20.608 1.00 90.31 86 GLN A N 1
ATOM 665 C CA . GLN A 1 86 ? 10.081 -1.870 -21.683 1.00 90.31 86 GLN A CA 1
ATOM 666 C C . GLN A 1 86 ? 11.466 -1.923 -22.333 1.00 90.31 86 GLN A C 1
ATOM 668 O O . GLN A 1 86 ? 11.553 -2.015 -23.555 1.00 90.31 86 GLN A O 1
ATOM 673 N N . LEU A 1 87 ? 12.540 -1.947 -21.540 1.00 88.75 87 LEU A N 1
ATOM 674 C CA . LEU A 1 87 ? 13.908 -2.018 -22.056 1.00 88.75 87 LEU A CA 1
ATOM 675 C C . LEU A 1 87 ? 14.139 -3.267 -22.925 1.00 88.75 87 LEU A C 1
ATOM 677 O O . LEU A 1 87 ? 14.697 -3.163 -24.015 1.00 88.75 87 LEU A O 1
ATOM 681 N N . GLN A 1 88 ? 13.661 -4.435 -22.482 1.00 86.69 88 GLN A N 1
ATOM 682 C CA . GLN A 1 88 ? 13.768 -5.690 -23.240 1.00 86.69 88 GLN A CA 1
ATOM 683 C C . GLN A 1 88 ? 13.031 -5.622 -24.586 1.00 86.69 88 GLN A C 1
ATOM 685 O O . GLN A 1 88 ? 13.522 -6.127 -25.598 1.00 86.69 88 GLN A O 1
ATOM 690 N N . THR A 1 89 ? 11.862 -4.974 -24.619 1.00 83.81 89 THR A N 1
ATOM 691 C CA . THR A 1 89 ? 11.110 -4.788 -25.867 1.00 83.81 89 THR A CA 1
ATOM 692 C C . THR A 1 89 ? 11.791 -3.807 -26.821 1.00 83.81 89 THR A C 1
ATOM 694 O O . THR A 1 89 ? 11.815 -4.060 -28.024 1.00 83.81 89 THR A O 1
ATOM 697 N N . SER A 1 90 ? 12.409 -2.742 -26.300 1.00 77.62 90 SER A N 1
ATOM 698 C CA . SER A 1 90 ? 13.144 -1.753 -27.096 1.00 77.62 90 SER A CA 1
ATOM 699 C C . SER A 1 90 ? 14.378 -2.358 -27.774 1.00 77.62 90 SER A C 1
ATOM 701 O O . SER A 1 90 ? 14.588 -2.138 -28.965 1.00 77.62 90 SER A O 1
ATOM 703 N N . GLN A 1 91 ? 15.121 -3.223 -27.075 1.00 70.00 91 GLN A N 1
ATOM 704 C CA . GLN A 1 91 ? 16.305 -3.913 -27.614 1.00 70.00 91 GLN A CA 1
ATOM 705 C C . GLN A 1 91 ? 16.007 -4.856 -28.796 1.00 70.00 91 GLN A C 1
ATOM 707 O O . GLN A 1 91 ? 16.920 -5.243 -29.524 1.00 70.00 91 GLN A O 1
ATOM 712 N N . SER A 1 92 ? 14.741 -5.232 -28.999 1.00 66.75 92 SER A N 1
ATOM 713 C CA . SER A 1 92 ? 14.309 -6.134 -30.077 1.00 66.75 92 SER A CA 1
ATOM 714 C C . SER A 1 92 ? 13.935 -5.401 -31.381 1.00 66.75 92 SER A C 1
ATOM 716 O O . SER A 1 92 ? 13.560 -6.052 -32.357 1.00 66.75 92 SER A O 1
ATOM 718 N N . GLY A 1 93 ? 14.019 -4.063 -31.417 1.00 65.25 93 GLY A N 1
ATOM 719 C CA . GLY A 1 93 ? 13.689 -3.220 -32.575 1.00 65.25 93 GLY A CA 1
ATOM 720 C C . GLY A 1 93 ? 14.748 -2.150 -32.880 1.00 65.25 93 GLY A C 1
ATOM 721 O O . GLY A 1 93 ? 15.844 -2.162 -32.327 1.00 65.25 93 GLY A O 1
ATOM 722 N N . SER A 1 94 ? 14.436 -1.201 -33.773 1.00 65.00 94 SER A N 1
ATOM 723 C CA . SER A 1 94 ? 15.268 -0.005 -33.991 1.00 65.00 94 SER A CA 1
ATOM 724 C C . SER A 1 94 ? 15.078 0.971 -32.825 1.00 65.00 94 SER A C 1
ATOM 726 O O . SER A 1 94 ? 14.251 1.881 -32.890 1.00 65.00 94 SER A O 1
ATOM 728 N N . SER A 1 95 ? 15.784 0.713 -31.733 1.00 65.44 95 SER A N 1
ATOM 729 C CA . SER A 1 95 ? 15.659 1.454 -30.482 1.00 65.44 95 SER A CA 1
ATOM 730 C C . SER A 1 95 ? 16.310 2.837 -30.545 1.00 65.44 95 SER A C 1
ATOM 732 O O . SER A 1 95 ? 17.408 2.992 -31.087 1.00 65.44 95 SER A O 1
ATOM 734 N N . ASP A 1 96 ? 15.656 3.840 -29.959 1.00 82.75 96 ASP A N 1
ATOM 735 C CA . ASP A 1 96 ? 16.263 5.143 -29.699 1.00 82.75 96 ASP A CA 1
ATOM 736 C C . ASP A 1 96 ? 17.200 5.031 -28.484 1.00 82.75 96 ASP A C 1
ATOM 738 O O . ASP A 1 96 ? 16.763 4.836 -27.348 1.00 82.75 96 ASP A O 1
ATOM 742 N N . ILE A 1 97 ? 18.504 5.185 -28.722 1.00 83.44 97 ILE A N 1
ATOM 743 C CA . ILE A 1 97 ? 19.558 5.141 -27.695 1.00 83.44 97 ILE A CA 1
ATOM 744 C C . ILE A 1 97 ? 19.273 6.134 -26.555 1.00 83.44 97 ILE A C 1
ATOM 746 O O . ILE A 1 97 ? 19.637 5.878 -25.405 1.00 83.44 97 ILE A O 1
ATOM 750 N N . LEU A 1 98 ? 18.639 7.274 -26.850 1.00 85.62 98 LEU A N 1
ATOM 751 C CA . LEU A 1 98 ? 18.275 8.256 -25.832 1.00 85.62 98 LEU A CA 1
ATOM 752 C C . LEU A 1 98 ? 17.205 7.692 -24.886 1.00 85.62 98 LEU A C 1
ATOM 754 O O . LEU A 1 98 ? 17.335 7.806 -23.669 1.00 85.62 98 LEU A O 1
ATOM 758 N N . GLN A 1 99 ? 16.188 7.033 -25.443 1.00 85.88 99 GLN A N 1
ATOM 759 C CA . GLN A 1 99 ? 15.103 6.418 -24.682 1.00 85.88 99 GLN A CA 1
ATOM 760 C C . GLN A 1 99 ? 15.614 5.270 -23.800 1.00 85.88 99 GLN A C 1
ATOM 762 O O . GLN A 1 99 ? 15.216 5.166 -22.640 1.00 85.88 99 GLN A O 1
ATOM 767 N N . GLU A 1 100 ? 16.529 4.437 -24.303 1.00 88.38 100 GLU A N 1
ATOM 768 C CA . GLU A 1 100 ? 17.145 3.370 -23.500 1.00 88.38 100 GLU A CA 1
ATOM 769 C C . GLU A 1 100 ? 17.928 3.917 -22.308 1.00 88.38 100 GLU A C 1
ATOM 771 O O . GLU A 1 100 ? 17.807 3.395 -21.199 1.00 88.38 100 GLU A O 1
ATOM 776 N N . LYS A 1 101 ? 18.704 4.988 -22.517 1.00 90.19 101 LYS A N 1
ATOM 777 C CA . LYS A 1 101 ? 19.449 5.639 -21.434 1.00 90.19 101 LYS A CA 1
ATOM 778 C C . LYS A 1 101 ? 18.524 6.174 -20.348 1.00 90.19 101 LYS A C 1
ATOM 780 O O . LYS A 1 101 ? 18.799 5.939 -19.178 1.00 90.19 101 LYS A O 1
ATOM 785 N N . MET A 1 102 ? 17.421 6.820 -20.724 1.00 91.38 102 MET A N 1
ATOM 786 C CA . MET A 1 102 ? 16.441 7.325 -19.757 1.00 91.38 102 MET A CA 1
ATOM 787 C C . MET A 1 10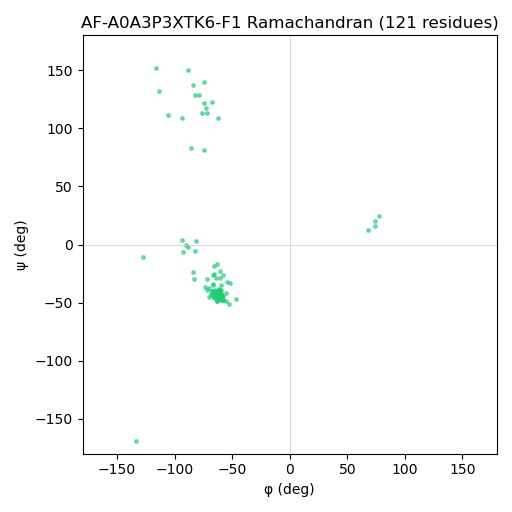2 ? 15.823 6.191 -18.928 1.00 91.38 102 MET A C 1
ATOM 789 O O . MET A 1 102 ? 15.762 6.284 -17.706 1.00 91.38 102 MET A O 1
ATOM 793 N N . ILE A 1 103 ? 15.432 5.084 -19.572 1.00 92.12 103 ILE A N 1
ATOM 794 C CA . ILE A 1 103 ? 14.876 3.915 -18.869 1.00 92.12 103 ILE A CA 1
ATOM 795 C C . ILE A 1 103 ? 15.902 3.323 -17.890 1.00 92.12 103 ILE A C 1
ATOM 797 O O . ILE A 1 103 ? 15.545 2.957 -16.770 1.00 92.12 103 ILE A O 1
ATOM 801 N N . LEU A 1 104 ? 17.174 3.231 -18.288 1.00 92.56 104 LEU A N 1
ATOM 802 C CA . LEU A 1 104 ? 18.248 2.746 -17.418 1.00 92.56 104 LEU A CA 1
ATOM 803 C C . LEU A 1 104 ? 18.490 3.670 -16.218 1.00 92.56 104 LEU A C 1
ATOM 805 O O . LEU A 1 104 ? 18.644 3.176 -15.102 1.00 92.56 104 LEU A O 1
ATOM 809 N N . GLU A 1 105 ? 18.498 4.988 -16.425 1.00 94.75 105 GLU A N 1
ATOM 810 C CA . GLU A 1 105 ? 18.628 5.973 -15.344 1.00 94.75 105 GLU A CA 1
ATOM 811 C C . GLU A 1 105 ? 17.482 5.848 -14.327 1.00 94.75 105 GLU A C 1
ATOM 813 O O . GLU A 1 105 ? 17.731 5.824 -13.116 1.00 94.75 105 GLU A O 1
ATOM 818 N N . ASP A 1 106 ? 16.246 5.675 -14.801 1.00 94.12 106 ASP A N 1
ATOM 819 C CA . ASP A 1 106 ? 15.079 5.470 -13.940 1.00 94.12 106 ASP A CA 1
ATOM 820 C C . ASP A 1 106 ? 15.161 4.148 -13.157 1.00 94.12 106 ASP A C 1
ATOM 822 O O . ASP A 1 106 ? 14.886 4.125 -11.953 1.00 94.12 106 ASP A O 1
ATOM 826 N N . ILE A 1 107 ? 15.608 3.055 -13.791 1.00 94.25 107 ILE A N 1
ATOM 827 C CA . ILE A 1 107 ? 15.849 1.772 -13.105 1.00 94.25 107 ILE A CA 1
ATOM 828 C C . ILE A 1 107 ? 16.907 1.941 -12.010 1.00 94.25 107 ILE A C 1
ATOM 830 O O . ILE A 1 107 ? 16.685 1.511 -10.880 1.00 94.25 107 ILE A O 1
ATOM 834 N N . MET A 1 108 ? 18.034 2.597 -12.307 1.00 94.31 108 MET A N 1
ATOM 835 C CA . MET A 1 108 ? 19.107 2.819 -11.330 1.00 94.31 108 MET A CA 1
ATOM 836 C C . MET A 1 108 ? 18.631 3.636 -10.127 1.00 94.31 108 MET A C 1
ATOM 838 O O . MET A 1 108 ? 19.011 3.347 -8.989 1.00 94.31 108 MET A O 1
ATOM 842 N N . LYS A 1 109 ? 17.790 4.646 -10.365 1.00 94.19 109 LYS A N 1
ATOM 843 C CA . LYS A 1 109 ? 17.184 5.441 -9.298 1.00 94.19 109 LYS A CA 1
ATOM 844 C C . LYS A 1 109 ? 16.280 4.581 -8.412 1.00 94.19 109 LYS A C 1
ATOM 846 O O . LYS A 1 109 ? 16.434 4.606 -7.191 1.00 94.19 109 LYS A O 1
ATOM 851 N N . ILE A 1 110 ? 15.388 3.793 -9.013 1.00 93.31 110 ILE A N 1
ATOM 852 C CA . ILE A 1 110 ? 14.481 2.899 -8.280 1.00 93.31 110 ILE A CA 1
ATOM 853 C C . ILE A 1 110 ? 15.264 1.844 -7.491 1.00 93.31 110 ILE A C 1
ATOM 855 O O . ILE A 1 110 ? 14.940 1.590 -6.333 1.00 93.31 110 ILE A O 1
ATOM 859 N N . ASP A 1 111 ? 16.331 1.285 -8.062 1.00 92.75 111 ASP A N 1
ATOM 860 C CA . ASP A 1 111 ? 17.209 0.337 -7.370 1.00 92.75 111 ASP A CA 1
ATOM 861 C C . ASP A 1 111 ? 17.884 0.974 -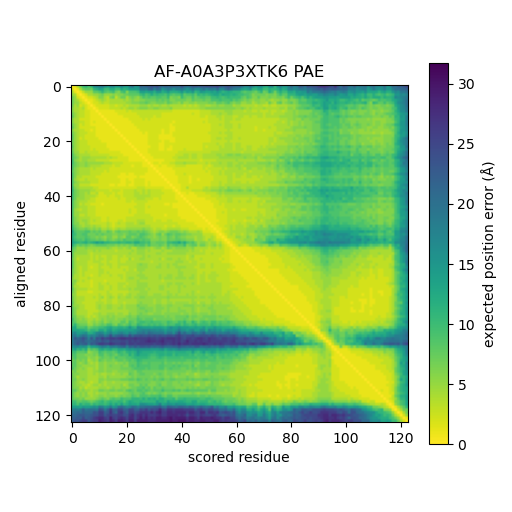6.148 1.00 92.75 111 ASP A C 1
ATOM 863 O O . ASP A 1 111 ? 18.005 0.341 -5.096 1.00 92.75 111 ASP A O 1
ATOM 867 N N . GLY A 1 112 ? 18.286 2.244 -6.248 1.00 92.75 112 GLY A N 1
ATOM 868 C CA . GLY A 1 112 ? 18.790 3.018 -5.113 1.00 92.75 112 GLY A CA 1
ATOM 869 C C . GLY A 1 112 ? 17.746 3.210 -4.006 1.00 92.75 112 GLY A C 1
ATOM 870 O O . GLY A 1 112 ? 18.055 3.026 -2.827 1.00 92.75 112 GLY A O 1
ATOM 871 N N . GLU A 1 113 ? 16.503 3.531 -4.371 1.00 90.62 113 GLU A N 1
ATOM 872 C CA . GLU A 1 113 ? 15.395 3.693 -3.418 1.00 90.62 113 GLU A CA 1
ATOM 873 C C . GLU A 1 113 ? 15.011 2.362 -2.748 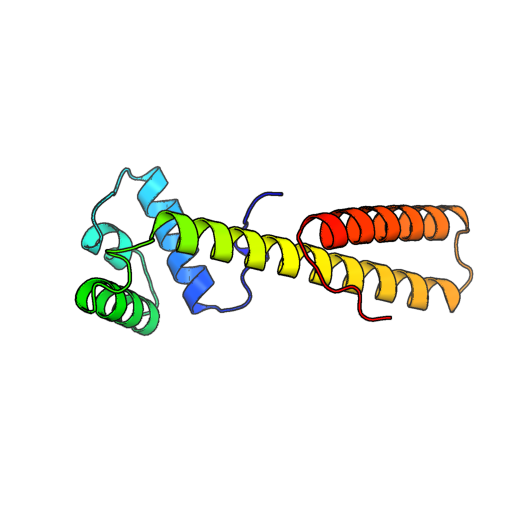1.00 90.62 113 GLU A C 1
ATOM 875 O O . GLU A 1 113 ? 14.809 2.308 -1.531 1.00 90.62 113 GLU A O 1
ATOM 880 N N . LEU A 1 114 ? 14.990 1.263 -3.509 1.00 89.44 114 LEU A N 1
ATOM 881 C CA . LEU A 1 114 ? 14.741 -0.081 -2.990 1.00 89.44 114 LEU A CA 1
ATOM 882 C C . LEU A 1 114 ? 15.815 -0.499 -1.978 1.00 89.44 114 LEU A C 1
ATOM 884 O O . LEU A 1 114 ? 15.449 -0.916 -0.875 1.00 89.44 114 LEU A O 1
ATOM 888 N N . LYS A 1 115 ? 17.108 -0.290 -2.284 1.00 88.25 115 LYS A N 1
ATOM 889 C CA . LYS A 1 115 ? 18.228 -0.509 -1.341 1.00 88.25 115 LYS A CA 1
ATOM 890 C C . LYS A 1 115 ? 18.013 0.227 -0.025 1.00 88.25 115 LYS A C 1
ATOM 892 O O . LYS A 1 115 ? 18.110 -0.366 1.046 1.00 88.25 115 LYS A O 1
ATOM 897 N N . ALA A 1 116 ? 17.709 1.522 -0.107 1.00 84.81 116 ALA A N 1
ATOM 898 C CA . ALA A 1 116 ? 17.531 2.370 1.068 1.00 84.81 116 ALA A CA 1
ATOM 899 C C . ALA A 1 116 ? 16.331 1.940 1.930 1.00 84.81 116 ALA A C 1
ATOM 901 O O . ALA A 1 116 ? 16.347 2.119 3.144 1.00 84.81 116 ALA A O 1
ATOM 902 N N . SER A 1 117 ? 15.308 1.338 1.316 1.00 77.75 117 SER A N 1
ATOM 903 C CA . SER A 1 117 ? 14.121 0.829 2.011 1.00 77.75 117 SER A CA 1
ATOM 904 C C . SER A 1 117 ? 14.305 -0.550 2.663 1.00 77.75 117 SER A C 1
ATOM 906 O O . SER A 1 117 ? 13.336 -1.086 3.202 1.00 77.75 117 SER A O 1
ATOM 908 N N . GLY A 1 118 ? 15.504 -1.148 2.605 1.00 67.62 118 GLY A N 1
ATOM 909 C CA . GLY A 1 118 ? 15.771 -2.516 3.070 1.00 67.62 118 GLY A CA 1
ATOM 910 C C . GLY A 1 118 ? 15.288 -3.599 2.098 1.00 67.62 118 GLY A C 1
ATOM 911 O O . GLY A 1 118 ? 14.936 -4.698 2.527 1.00 67.62 118 GLY A O 1
ATOM 912 N N . GLY A 1 119 ? 15.166 -3.262 0.810 1.00 55.88 119 GLY A N 1
ATOM 913 C CA . GLY A 1 119 ? 14.895 -4.218 -0.255 1.00 55.88 119 GLY A CA 1
ATOM 914 C C . GLY A 1 119 ? 16.134 -5.063 -0.517 1.00 55.88 119 GLY A C 1
ATOM 915 O O . GLY A 1 119 ? 17.175 -4.531 -0.904 1.00 55.88 119 GLY A O 1
ATOM 916 N N . ASP A 1 120 ? 16.007 -6.368 -0.299 1.00 45.59 120 ASP A N 1
ATOM 917 C CA . ASP A 1 120 ? 16.986 -7.351 -0.742 1.00 45.59 120 ASP A CA 1
ATOM 918 C C . ASP A 1 120 ? 17.052 -7.294 -2.269 1.00 45.59 120 ASP A C 1
ATOM 920 O O . ASP A 1 120 ? 16.121 -7.689 -2.974 1.00 45.59 120 ASP A O 1
ATOM 924 N N . ILE A 1 121 ? 18.159 -6.777 -2.786 1.00 49.16 121 ILE A N 1
ATOM 925 C CA . ILE A 1 121 ? 18.531 -6.987 -4.178 1.00 49.16 121 ILE A CA 1
ATOM 926 C C . ILE A 1 121 ? 19.282 -8.299 -4.163 1.00 49.16 121 ILE A C 1
ATOM 928 O O . ILE A 1 121 ? 20.501 -8.337 -4.017 1.00 49.16 121 ILE A O 1
ATOM 932 N N . ASN A 1 122 ? 18.526 -9.385 -4.190 1.00 43.28 122 ASN A N 1
ATOM 933 C CA . ASN A 1 122 ? 19.151 -10.660 -4.457 1.00 43.28 122 ASN A CA 1
ATOM 934 C C . ASN A 1 122 ? 19.645 -10.631 -5.911 1.00 43.28 122 ASN A C 1
ATOM 936 O O . ASN A 1 122 ? 18.882 -10.295 -6.824 1.00 43.28 122 ASN A O 1
ATOM 940 N N . GLU A 1 123 ? 20.956 -10.859 -6.020 1.00 37.94 123 GLU A N 1
ATOM 941 C CA . GLU A 1 123 ? 21.807 -10.932 -7.215 1.00 37.94 123 GLU A CA 1
ATOM 942 C C . GLU A 1 123 ? 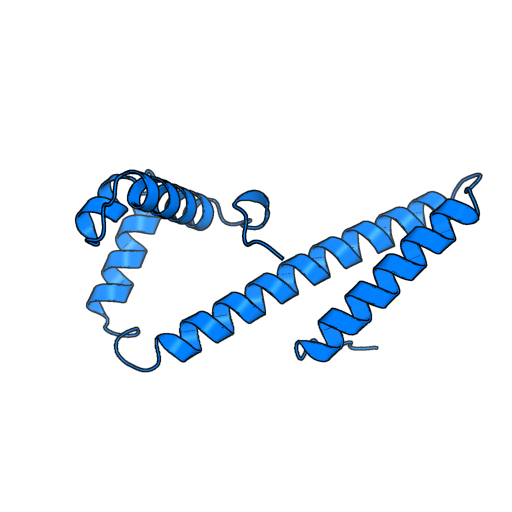21.273 -11.875 -8.300 1.00 37.94 123 GLU A C 1
ATOM 944 O O . GLU A 1 123 ? 20.669 -12.920 -7.959 1.00 37.94 123 GLU A O 1
#

Secondary structure (DSSP, 8-state):
----GGG--SHHHHHHHHHHHHHHHHT--SHHHHHTT---HHHHHHHHHHHHHTTTSSSHHHHHHHHHHHHHHHHHHHHHHHHHHHHHHHTTSS--HHHHHHHHHHHHHHHHHHHHTT-----

Mean predicted aligned error: 6.99 Å

Radius of gyration: 19.41 Å; Cα contacts (8 Å, |Δi|>4): 70; chains: 1; bounding box: 43×25×55 Å

Foldseek 3Di:
DDDDLVLDPDPQVSQLVVLVVVCVVVVNDDLVSSLVSRPDPVSNVVVVVCVVVCPCVPCVVVVVVVVVLVSVLSVLVVVLVVLVVVLVVQVVDVHDPVVNVVSVVSNVVSVVVCVVSVNDPDD

Solvent-accessible surface area (backbone atoms only — not comparable to full-atom values): 7125 Å² total; per-residue (Å²): 137,82,93,49,65,91,77,44,86,52,68,52,62,31,38,49,50,50,13,50,55,50,21,57,76,74,68,49,83,51,69,67,62,31,46,70,57,36,84,48,68,67,47,48,50,49,55,51,52,47,60,71,68,44,69,61,76,62,61,43,70,57,53,51,51,52,52,52,50,51,50,53,49,53,53,49,52,52,50,43,51,52,45,53,53,49,50,58,56,38,74,75,54,95,55,57,71,68,59,52,50,52,48,50,54,53,42,54,50,48,53,52,53,37,48,76,71,70,46,83,77,78,128

Organism: NCBI:txid156406

Sequence (123 aa):
MNLDSDNIDDPRAKDLFSALQEAQKEGIQDIEGILSLCADDAAVRFVREVDASGELKEGLEKILQDGIAQKRRAILEKERKRLVAQLQTSQSGSSDILQEKMILEDIMKIDGELKASGGDINE